Protein AF-A0A7V5CJL1-F1 (afdb_monomer)

Solvent-accessible surface area (backbone atoms only — not comparable to full-atom values): 8666 Å² total; per-residue (Å²): 108,71,68,59,54,53,49,55,54,56,58,47,44,54,52,42,55,29,39,40,51,15,46,55,51,16,52,54,48,35,73,66,44,38,60,62,51,49,38,51,44,69,54,78,56,87,73,72,98,66,88,58,80,59,88,71,48,74,33,57,53,39,42,51,52,27,53,51,40,23,50,52,43,30,65,55,36,78,78,67,69,70,91,67,88,70,82,74,53,74,68,54,49,51,52,51,47,51,49,39,52,50,41,53,52,34,51,47,54,68,39,44,54,67,74,58,47,52,56,51,42,78,74,33,76,74,50,48,57,38,62,79,38,39,70,54,53,71,45,43,64,59,53,48,52,52,54,56,54,56,65,74,74,112

Sequence (154 aa):
MAITVLYGFMMQREKIMAALLSCYMGMVIVSVWAEPIKQFFEGKKLIANTWIQSGASPATIKISLFLIIVGIVAAKADISVGRDSNLMAPFEILAYSFITGVLIAATVFKYLPDATQEQIISQTHLVHFLKDYYTLWLLSPIALILFITSRRRI

Radius of gyration: 19.09 Å; Cα contacts (8 Å, |Δi|>4): 101; chains: 1; bounding box: 46×32×57 Å

Structure (mmCIF, N/CA/C/O backbone):
data_AF-A0A7V5CJL1-F1
#
_entry.id   AF-A0A7V5CJL1-F1
#
loop_
_atom_site.group_PDB
_atom_site.id
_atom_site.type_symbol
_atom_site.label_atom_id
_atom_site.label_alt_id
_atom_site.label_comp_id
_atom_site.label_asym_id
_atom_site.label_entity_id
_atom_site.label_seq_id
_atom_site.pdbx_PDB_ins_code
_atom_site.Cartn_x
_atom_site.Cartn_y
_atom_site.Cartn_z
_atom_site.occupancy
_atom_site.B_iso_or_equiv
_atom_site.auth_seq_id
_atom_site.auth_comp_id
_atom_site.auth_asym_id
_atom_site.auth_atom_id
_atom_site.pdbx_PDB_model_num
ATOM 1 N N . MET A 1 1 ? 17.214 20.886 -22.554 1.00 55.78 1 MET A N 1
ATOM 2 C CA . MET A 1 1 ? 15.812 20.445 -22.365 1.00 55.78 1 MET A CA 1
ATOM 3 C C . MET A 1 1 ? 15.673 18.930 -22.225 1.00 55.78 1 MET A C 1
ATOM 5 O O . MET A 1 1 ? 15.154 18.510 -21.203 1.00 55.78 1 MET A O 1
ATOM 9 N N . ALA A 1 2 ? 16.176 18.101 -23.151 1.00 53.91 2 ALA A N 1
ATOM 10 C CA . ALA A 1 2 ? 16.067 16.634 -23.038 1.00 53.91 2 ALA A CA 1
ATOM 11 C C . ALA A 1 2 ? 16.696 16.050 -21.752 1.00 53.91 2 ALA A C 1
ATOM 13 O O . ALA A 1 2 ? 16.098 15.200 -21.104 1.00 53.91 2 ALA A O 1
ATOM 14 N N . ILE A 1 3 ? 17.853 16.571 -21.326 1.00 58.25 3 ILE A N 1
ATOM 15 C CA . ILE A 1 3 ? 18.543 16.130 -20.099 1.00 58.25 3 ILE A CA 1
ATOM 16 C C . ILE A 1 3 ? 17.710 16.443 -18.844 1.00 58.25 3 ILE A C 1
ATOM 18 O O . ILE A 1 3 ? 17.638 15.625 -17.937 1.00 58.25 3 ILE A O 1
ATOM 22 N N . THR A 1 4 ? 17.022 17.587 -18.808 1.00 58.22 4 THR A N 1
ATOM 23 C CA . THR A 1 4 ? 16.164 18.005 -17.686 1.00 58.22 4 THR A CA 1
ATOM 24 C C . THR A 1 4 ? 14.902 17.147 -17.582 1.00 58.22 4 THR A C 1
ATOM 26 O O . THR A 1 4 ? 14.492 16.785 -16.484 1.00 58.22 4 THR A O 1
ATOM 29 N N . VAL A 1 5 ? 14.314 16.776 -18.724 1.00 61.81 5 VAL A N 1
ATOM 30 C CA . VAL A 1 5 ? 13.153 15.874 -18.787 1.00 61.81 5 VAL A CA 1
ATOM 31 C C . VAL A 1 5 ? 13.544 14.468 -18.327 1.00 61.81 5 VAL A C 1
ATOM 33 O O . VAL A 1 5 ? 12.866 13.895 -17.479 1.00 61.81 5 VAL A O 1
ATOM 36 N N . LEU A 1 6 ? 14.677 13.943 -18.805 1.00 54.38 6 LEU A N 1
ATOM 37 C CA . LEU A 1 6 ? 15.208 12.647 -18.367 1.00 54.38 6 LEU A CA 1
ATOM 38 C C . LEU A 1 6 ? 15.530 12.636 -16.865 1.00 54.38 6 LEU A C 1
ATOM 40 O O . LEU A 1 6 ? 15.176 11.680 -16.179 1.00 54.38 6 LEU A O 1
ATOM 44 N N . TYR A 1 7 ? 16.114 13.714 -16.332 1.00 53.19 7 TYR A N 1
ATOM 45 C CA . TYR A 1 7 ? 16.356 13.862 -14.893 1.00 53.19 7 TYR A CA 1
ATOM 46 C C . TYR A 1 7 ? 15.059 13.897 -14.073 1.00 53.19 7 TYR A C 1
ATOM 48 O O . TYR A 1 7 ? 14.987 13.260 -13.024 1.00 53.19 7 TYR A O 1
ATOM 56 N N . GLY A 1 8 ? 14.018 14.585 -14.557 1.00 58.91 8 GLY A N 1
ATOM 57 C CA . GLY A 1 8 ? 12.700 14.597 -13.915 1.00 58.91 8 GLY A CA 1
ATOM 58 C C . GLY A 1 8 ? 12.061 13.207 -13.851 1.00 58.91 8 GLY A C 1
ATOM 59 O O . GLY A 1 8 ? 11.535 12.819 -12.809 1.00 58.91 8 GLY A O 1
ATOM 60 N N . PHE A 1 9 ? 12.177 12.420 -14.924 1.00 59.75 9 PHE A N 1
ATOM 61 C CA . PHE A 1 9 ? 11.700 11.034 -14.950 1.00 59.75 9 PHE A CA 1
ATOM 62 C C . PHE A 1 9 ? 12.526 10.100 -14.054 1.00 59.75 9 PHE A C 1
ATOM 64 O O . PHE A 1 9 ? 11.956 9.253 -13.365 1.00 59.75 9 PHE A O 1
ATOM 71 N N . MET A 1 10 ? 13.851 10.269 -13.995 1.00 56.78 10 MET A N 1
ATOM 72 C CA . MET A 1 10 ? 14.701 9.501 -13.075 1.00 56.78 10 MET A CA 1
ATOM 73 C C . MET A 1 10 ? 14.358 9.791 -11.608 1.00 56.78 10 MET A C 1
ATOM 75 O O . MET A 1 10 ? 14.229 8.854 -10.824 1.00 56.78 10 MET A O 1
ATOM 79 N N . MET A 1 11 ? 14.116 11.057 -11.253 1.00 60.97 11 MET A N 1
ATOM 80 C CA . MET A 1 11 ? 13.706 11.444 -9.898 1.00 60.97 11 MET A CA 1
ATOM 81 C C . MET A 1 11 ? 12.325 10.878 -9.522 1.00 60.97 11 MET A C 1
ATOM 83 O O . MET A 1 11 ? 12.067 10.571 -8.361 1.00 60.97 11 MET A O 1
ATOM 87 N N . GLN A 1 12 ? 11.423 10.699 -10.492 1.00 68.56 12 GLN A N 1
ATOM 88 C CA . GLN A 1 12 ? 10.115 10.082 -10.249 1.00 68.56 12 GLN A CA 1
ATOM 89 C C . GLN A 1 12 ? 10.214 8.583 -9.936 1.00 68.56 12 GLN A C 1
ATOM 91 O O . GLN A 1 12 ? 9.460 8.106 -9.090 1.00 68.56 12 GLN A O 1
ATOM 96 N N . ARG A 1 13 ? 11.154 7.839 -10.541 1.00 70.62 13 ARG A N 1
ATOM 97 C CA . ARG A 1 13 ? 11.348 6.398 -10.270 1.00 70.62 13 ARG A CA 1
ATOM 98 C C . ARG A 1 13 ? 11.580 6.123 -8.787 1.00 70.62 13 ARG A C 1
ATOM 100 O O . ARG A 1 13 ? 10.909 5.269 -8.209 1.00 70.62 13 ARG A O 1
ATOM 107 N N . GLU A 1 14 ? 12.545 6.819 -8.195 1.00 71.81 14 GLU A N 1
ATOM 108 C CA . GLU A 1 14 ? 12.939 6.617 -6.797 1.00 71.81 14 GLU A CA 1
ATOM 109 C C . GLU A 1 14 ? 11.755 6.890 -5.866 1.00 71.81 14 GLU A C 1
ATOM 111 O O . GLU A 1 14 ? 11.467 6.092 -4.976 1.00 71.81 14 GLU A O 1
ATOM 116 N N . LYS A 1 15 ? 10.978 7.935 -6.170 1.00 76.19 15 LYS A N 1
ATOM 117 C CA . LYS A 1 15 ? 9.758 8.304 -5.441 1.00 76.19 15 LYS A CA 1
ATOM 118 C C . LYS A 1 15 ? 8.659 7.253 -5.536 1.00 76.19 15 LYS A C 1
ATOM 120 O O . LYS A 1 15 ? 7.982 6.986 -4.547 1.00 76.19 15 LYS A O 1
ATOM 125 N N . ILE A 1 16 ? 8.479 6.635 -6.700 1.00 79.00 16 ILE A N 1
ATOM 126 C CA . ILE A 1 16 ? 7.459 5.596 -6.885 1.00 79.00 16 ILE A CA 1
ATOM 127 C C . ILE A 1 16 ? 7.847 4.320 -6.137 1.00 79.00 16 ILE A C 1
ATOM 129 O O . ILE A 1 16 ? 7.000 3.723 -5.475 1.00 79.00 16 ILE A O 1
ATOM 133 N N . MET A 1 17 ? 9.120 3.919 -6.200 1.00 78.56 17 MET A N 1
ATOM 134 C CA . MET A 1 17 ? 9.624 2.754 -5.464 1.00 78.56 17 MET A CA 1
ATOM 135 C C . MET A 1 17 ? 9.568 2.970 -3.954 1.00 78.56 17 MET A C 1
ATOM 137 O O . MET A 1 17 ? 9.138 2.084 -3.218 1.00 78.56 17 MET A O 1
ATOM 141 N N . ALA A 1 18 ? 9.933 4.169 -3.505 1.00 83.38 18 ALA A N 1
ATOM 142 C CA . ALA A 1 18 ? 9.745 4.612 -2.136 1.00 83.38 18 ALA A CA 1
ATOM 143 C C . ALA A 1 18 ? 8.277 4.499 -1.712 1.00 83.38 18 ALA A C 1
ATOM 145 O O . ALA A 1 18 ? 7.982 3.840 -0.724 1.00 83.38 18 ALA A O 1
ATOM 146 N N . ALA A 1 19 ? 7.346 5.075 -2.477 1.00 84.81 19 ALA A N 1
ATOM 147 C CA . ALA A 1 19 ? 5.918 5.022 -2.175 1.00 84.81 19 ALA A CA 1
ATOM 148 C C . ALA A 1 19 ? 5.377 3.583 -2.132 1.00 84.81 19 ALA A C 1
ATOM 150 O O . ALA A 1 19 ? 4.595 3.244 -1.243 1.00 84.81 19 ALA A O 1
ATOM 151 N N . LEU A 1 20 ? 5.825 2.721 -3.044 1.00 86.56 20 LEU A N 1
ATOM 152 C CA . LEU A 1 20 ? 5.466 1.307 -3.063 1.00 86.56 20 LEU A CA 1
ATOM 153 C C . LEU A 1 20 ? 5.942 0.592 -1.788 1.00 86.56 20 LEU A C 1
ATOM 155 O O . LEU A 1 20 ? 5.159 -0.092 -1.127 1.00 86.56 20 LEU A O 1
ATOM 159 N N . LEU A 1 21 ? 7.208 0.779 -1.411 1.00 87.25 21 LEU A N 1
ATOM 160 C CA . LEU A 1 21 ? 7.777 0.204 -0.191 1.00 87.25 21 LEU A CA 1
ATOM 161 C C . LEU A 1 21 ? 7.056 0.731 1.058 1.00 87.25 21 LEU A C 1
ATOM 163 O O . LEU A 1 21 ? 6.704 -0.047 1.945 1.00 87.25 21 LEU A O 1
ATOM 167 N N . SER A 1 22 ? 6.750 2.028 1.085 1.00 88.44 22 SER A N 1
ATOM 168 C CA . SER A 1 22 ? 5.951 2.670 2.129 1.00 88.44 22 SER A CA 1
ATOM 169 C C . SER A 1 22 ? 4.571 2.037 2.275 1.00 88.44 22 SER A C 1
ATOM 171 O O . SER A 1 22 ? 4.102 1.879 3.399 1.00 88.44 22 SER A O 1
ATOM 173 N N . CYS A 1 23 ? 3.927 1.624 1.178 1.00 90.50 23 CYS A N 1
ATOM 174 C CA . CYS A 1 23 ? 2.650 0.906 1.231 1.00 90.50 23 CYS A CA 1
ATOM 175 C C . CYS A 1 23 ? 2.792 -0.447 1.927 1.00 90.50 23 CYS A C 1
ATOM 177 O O . CYS A 1 23 ? 2.000 -0.760 2.815 1.00 90.50 23 CYS A O 1
ATOM 179 N N . TYR A 1 24 ? 3.816 -1.231 1.586 1.00 90.38 24 TYR A N 1
ATOM 180 C CA . TYR A 1 24 ? 4.072 -2.506 2.261 1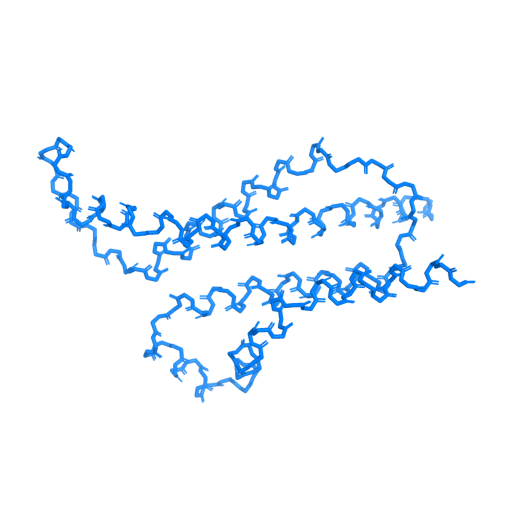.00 90.38 24 TYR A CA 1
ATOM 181 C C . TYR A 1 24 ? 4.391 -2.320 3.743 1.00 90.38 24 TYR A C 1
ATOM 183 O O . TYR A 1 24 ? 3.796 -2.992 4.587 1.00 90.38 24 TYR A O 1
ATOM 191 N N . MET A 1 25 ? 5.262 -1.367 4.075 1.00 90.00 25 MET A N 1
ATOM 192 C CA . MET A 1 25 ? 5.570 -1.032 5.466 1.00 90.00 25 MET A CA 1
ATOM 193 C C . MET A 1 25 ? 4.320 -0.574 6.222 1.00 90.00 25 MET A C 1
ATOM 195 O O . MET A 1 25 ? 4.071 -1.039 7.331 1.00 90.00 25 MET A O 1
ATOM 199 N N . GLY A 1 26 ? 3.499 0.281 5.608 1.00 91.69 26 GLY A N 1
ATOM 200 C CA . GLY A 1 26 ? 2.225 0.738 6.153 1.00 91.69 26 GLY A CA 1
ATOM 201 C C . GLY A 1 26 ? 1.271 -0.415 6.439 1.00 91.69 26 GLY A C 1
ATOM 202 O O . GLY A 1 26 ? 0.716 -0.481 7.533 1.00 91.69 26 GLY A O 1
ATOM 203 N N . MET A 1 27 ? 1.118 -1.359 5.507 1.00 93.06 27 MET A N 1
ATOM 204 C CA . MET A 1 27 ? 0.291 -2.555 5.710 1.00 93.06 27 MET A CA 1
ATOM 205 C C . MET A 1 27 ? 0.781 -3.394 6.897 1.00 93.06 27 MET A C 1
ATOM 207 O O . MET A 1 27 ? -0.019 -3.770 7.755 1.00 93.06 27 MET A O 1
ATOM 211 N N . VAL A 1 28 ? 2.091 -3.643 6.984 1.00 92.81 28 VAL A N 1
ATOM 212 C CA . VAL A 1 28 ? 2.688 -4.415 8.084 1.00 92.81 28 VAL A CA 1
ATOM 213 C C . VAL A 1 28 ? 2.492 -3.700 9.419 1.00 92.81 28 VAL A C 1
ATOM 215 O O . VAL A 1 28 ? 1.995 -4.300 10.370 1.00 92.81 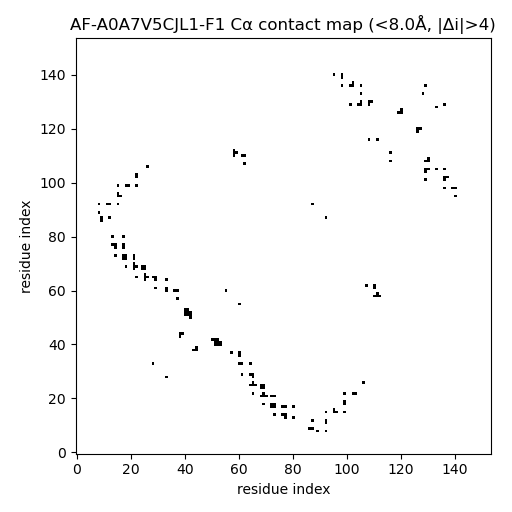28 VAL A O 1
ATOM 218 N N . ILE A 1 29 ? 2.810 -2.409 9.500 1.00 92.62 29 ILE A N 1
ATOM 219 C CA . ILE A 1 29 ? 2.687 -1.648 10.747 1.00 92.62 29 ILE A CA 1
ATOM 220 C C . ILE A 1 29 ? 1.223 -1.571 11.187 1.00 92.62 29 ILE A C 1
ATOM 222 O O . ILE A 1 29 ? 0.943 -1.808 12.358 1.00 92.62 29 ILE A O 1
ATOM 226 N N . VAL A 1 30 ? 0.275 -1.324 10.277 1.00 93.75 30 VAL A N 1
ATOM 227 C CA . VAL A 1 30 ? -1.161 -1.316 10.605 1.00 93.75 30 VAL A CA 1
ATOM 228 C C . VAL A 1 30 ? -1.612 -2.673 11.142 1.00 93.75 30 VAL A C 1
ATOM 230 O O . VAL A 1 30 ? -2.365 -2.710 12.112 1.00 93.75 30 VAL A O 1
ATOM 233 N N . SER A 1 31 ? -1.126 -3.783 10.578 1.00 91.62 31 SER A N 1
ATOM 234 C CA . SER A 1 31 ? -1.489 -5.126 11.053 1.00 91.62 31 SER A CA 1
ATOM 235 C C . SER A 1 31 ? -1.071 -5.395 12.505 1.00 91.62 31 SER A C 1
ATOM 237 O O . SER A 1 31 ? -1.766 -6.119 13.213 1.00 91.62 31 SER A O 1
ATOM 239 N N . VAL A 1 32 ? 0.017 -4.767 12.965 1.00 92.31 32 VAL A N 1
ATOM 240 C CA . VAL A 1 32 ? 0.559 -4.940 14.321 1.00 92.31 32 VAL A CA 1
ATOM 241 C C . VAL A 1 32 ? 0.027 -3.878 15.288 1.00 92.31 32 VAL A C 1
ATOM 243 O O . VAL A 1 32 ? -0.301 -4.183 16.432 1.00 92.31 32 VAL A O 1
ATOM 246 N N . TRP A 1 33 ? -0.077 -2.625 14.843 1.00 90.88 33 TRP A N 1
ATOM 247 C CA . TRP A 1 33 ? -0.336 -1.470 15.708 1.00 90.88 33 TRP A CA 1
ATOM 248 C C . TRP A 1 33 ? -1.793 -1.016 15.753 1.00 90.88 33 TRP A C 1
ATOM 250 O O . TRP A 1 33 ? -2.164 -0.320 16.699 1.00 90.88 33 TRP A O 1
ATOM 260 N N . ALA A 1 34 ? -2.642 -1.410 14.798 1.00 86.88 34 ALA A N 1
ATOM 261 C CA . ALA A 1 34 ? -4.034 -0.956 14.786 1.00 86.88 34 ALA A CA 1
ATOM 262 C C . ALA A 1 34 ? -4.803 -1.372 16.047 1.00 86.88 34 ALA A C 1
ATOM 264 O O . ALA A 1 34 ? -5.562 -0.571 16.584 1.00 86.88 34 ALA A O 1
ATOM 265 N N . GLU A 1 35 ? -4.596 -2.598 16.535 1.00 85.75 35 GLU A N 1
ATOM 266 C CA . GLU A 1 35 ? -5.300 -3.110 17.714 1.00 85.75 35 GLU A CA 1
ATOM 267 C C . GLU A 1 35 ? -4.815 -2.452 19.024 1.00 85.75 35 GLU A C 1
ATOM 269 O O . GLU A 1 35 ? -5.659 -1.938 19.759 1.00 85.75 35 GLU A O 1
ATOM 274 N N . PRO A 1 36 ? -3.499 -2.332 19.307 1.00 85.88 36 PRO A N 1
ATOM 275 C CA . PRO A 1 36 ? -3.014 -1.541 20.440 1.00 85.88 36 PRO A CA 1
ATOM 276 C C . PRO A 1 36 ? -3.505 -0.088 20.441 1.00 85.88 36 PRO A C 1
ATOM 278 O O . PRO A 1 36 ? -3.895 0.429 21.489 1.00 85.88 36 PRO A O 1
ATOM 281 N N . ILE A 1 37 ? -3.512 0.569 19.276 1.00 85.38 37 ILE A N 1
ATOM 282 C CA . ILE A 1 37 ? -3.980 1.955 19.140 1.00 85.38 37 ILE A CA 1
ATOM 283 C C . ILE A 1 37 ? -5.483 2.032 19.409 1.00 85.38 37 ILE A C 1
ATOM 285 O O . ILE A 1 37 ? -5.931 2.883 20.172 1.00 85.38 37 ILE A O 1
ATOM 289 N N . LYS A 1 38 ? -6.269 1.112 18.849 1.00 82.06 38 LYS A N 1
ATOM 290 C CA . LYS A 1 38 ? -7.704 1.019 19.128 1.00 82.06 38 LYS A CA 1
ATOM 291 C C . LYS A 1 38 ? -7.972 0.837 20.624 1.00 82.06 38 LYS A C 1
ATOM 293 O O . LYS A 1 38 ? -8.779 1.567 21.182 1.00 82.06 38 LYS A O 1
ATOM 298 N N . GLN A 1 39 ? -7.262 -0.067 21.297 1.00 78.94 39 GLN A N 1
ATOM 299 C CA . GLN A 1 39 ? -7.414 -0.297 22.740 1.00 78.94 39 GLN A CA 1
ATOM 300 C C . GLN A 1 39 ? -7.029 0.921 23.594 1.00 78.94 39 GLN A C 1
ATOM 302 O O . GLN A 1 39 ? -7.602 1.115 24.668 1.00 78.94 39 GLN A O 1
ATOM 307 N N . PHE A 1 40 ? -6.084 1.740 23.121 1.00 78.12 40 PHE A N 1
ATOM 308 C CA . PHE A 1 40 ? -5.736 3.022 23.732 1.00 78.12 40 PHE A CA 1
ATOM 309 C C . PHE A 1 40 ? -6.893 4.029 23.625 1.00 78.12 40 PHE A C 1
ATOM 311 O O . PHE A 1 40 ? -7.283 4.608 24.635 1.00 78.12 40 PHE A O 1
ATOM 318 N N . PHE A 1 41 ? -7.501 4.175 22.442 1.00 73.69 41 PHE A N 1
ATOM 319 C CA . PHE A 1 41 ? -8.665 5.053 22.238 1.00 73.69 41 PHE A CA 1
ATOM 320 C C . PHE A 1 41 ? -9.957 4.528 22.885 1.00 73.69 41 PHE A C 1
ATOM 322 O O . PHE A 1 41 ? -10.809 5.317 23.268 1.00 73.69 41 PHE A O 1
ATOM 329 N N . GLU A 1 42 ? -10.103 3.214 23.057 1.00 70.69 42 GLU A N 1
ATOM 330 C CA . GLU A 1 42 ? -11.225 2.603 23.788 1.00 70.69 42 GLU A CA 1
ATOM 331 C C . GLU A 1 42 ? -11.061 2.673 25.320 1.00 70.69 42 GLU A C 1
ATOM 333 O O . GLU A 1 42 ? -11.929 2.199 26.052 1.00 70.69 42 GLU A O 1
ATOM 338 N N . GLY A 1 43 ? -9.955 3.228 25.831 1.00 58.47 43 GLY A N 1
ATOM 339 C CA . GLY A 1 43 ? -9.734 3.409 27.270 1.00 58.47 43 GLY A CA 1
ATOM 340 C C . GLY A 1 43 ? -9.497 2.114 28.059 1.00 58.47 43 GLY A C 1
ATOM 341 O O . GLY A 1 43 ? -9.531 2.134 29.288 1.00 58.47 43 GLY A O 1
ATOM 342 N N . LYS A 1 44 ? -9.221 0.981 27.393 1.00 55.06 44 LYS A N 1
ATOM 343 C CA . LYS A 1 44 ? -8.940 -0.312 28.057 1.00 55.06 44 LYS A CA 1
ATOM 344 C C . LYS A 1 44 ? -7.571 -0.357 28.748 1.00 55.06 44 LYS A C 1
ATOM 346 O O . LYS A 1 44 ? -7.327 -1.251 29.555 1.00 55.06 44 LYS A O 1
ATOM 351 N N . LYS A 1 45 ? -6.687 0.610 28.477 1.00 50.12 45 LYS A N 1
ATOM 352 C CA . LYS A 1 45 ? -5.471 0.867 29.262 1.00 50.12 45 LYS A CA 1
ATOM 353 C C . LYS A 1 45 ? -5.597 2.214 29.969 1.00 50.12 45 LYS A C 1
ATOM 355 O O . LYS A 1 45 ? -5.482 3.260 29.341 1.00 50.12 45 LYS A O 1
ATOM 360 N N . LEU A 1 46 ? -5.815 2.164 31.283 1.00 49.66 46 LEU A N 1
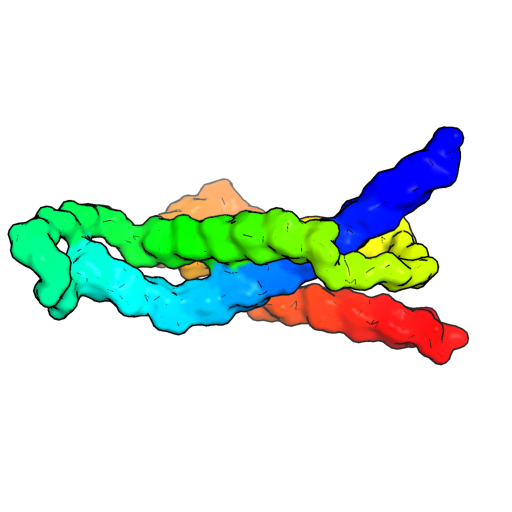ATOM 361 C CA . LEU A 1 46 ? -5.768 3.309 32.193 1.00 49.66 46 LEU A CA 1
ATOM 362 C C . LEU A 1 46 ? -4.362 3.927 32.180 1.00 49.66 46 LEU A C 1
ATOM 364 O O . LEU A 1 46 ? -3.488 3.513 32.937 1.00 49.66 46 LEU A O 1
ATOM 368 N N . ILE A 1 47 ? -4.136 4.925 31.332 1.00 49.31 47 ILE A N 1
ATOM 369 C CA . ILE A 1 47 ? -3.019 5.855 31.490 1.00 49.31 47 ILE A CA 1
ATOM 370 C C . ILE A 1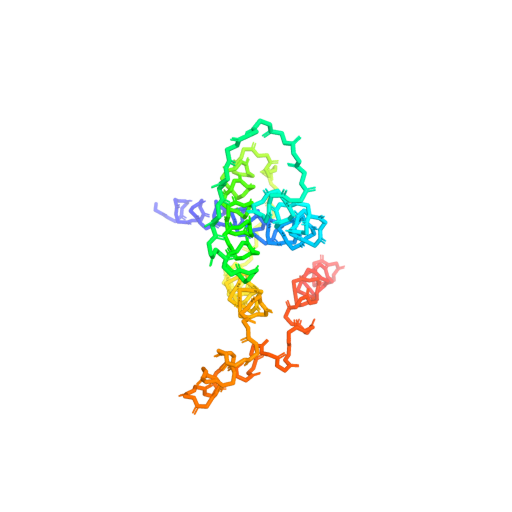 47 ? -3.646 7.241 31.584 1.00 49.31 47 ILE A C 1
ATOM 372 O O . ILE A 1 47 ? -4.071 7.809 30.586 1.00 49.31 47 ILE A O 1
ATOM 376 N N . ALA A 1 48 ? -3.739 7.728 32.824 1.00 47.69 48 ALA A N 1
ATOM 377 C CA . ALA A 1 48 ? -4.252 9.039 33.214 1.00 47.69 48 ALA A CA 1
ATOM 378 C C . ALA A 1 48 ? -5.733 9.295 32.881 1.00 47.69 48 ALA A C 1
ATOM 380 O O . ALA A 1 48 ? -6.019 9.959 31.897 1.00 47.69 48 ALA A O 1
ATOM 381 N N . ASN A 1 49 ? -6.637 8.780 33.734 1.00 44.03 49 ASN A N 1
ATOM 382 C CA . ASN A 1 49 ? -7.957 9.300 34.176 1.00 44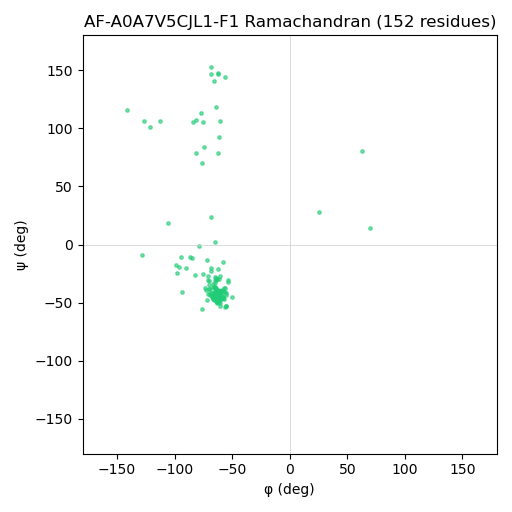.03 49 ASN A CA 1
ATOM 383 C C . ASN A 1 49 ? -8.764 10.275 33.275 1.00 44.03 49 ASN A C 1
ATOM 385 O O . ASN A 1 49 ? -9.543 11.084 33.773 1.00 44.03 49 ASN A O 1
ATOM 389 N N . THR A 1 50 ? -8.598 10.216 31.959 1.00 45.44 50 THR A N 1
ATOM 390 C CA . THR A 1 50 ? -9.212 11.119 30.991 1.00 45.44 50 THR A CA 1
ATOM 391 C C . THR A 1 50 ? -9.910 10.235 29.980 1.00 45.44 50 THR A C 1
ATOM 393 O O . THR A 1 50 ? -9.286 9.515 29.202 1.00 45.44 50 THR A O 1
ATOM 396 N N . TRP A 1 51 ? -11.232 10.219 30.071 1.00 41.84 51 TRP A N 1
ATOM 397 C CA . TRP A 1 51 ? -12.107 9.377 29.275 1.00 41.84 51 TRP A CA 1
ATOM 398 C C . TRP A 1 51 ? -12.175 9.947 27.854 1.00 41.84 51 TRP A C 1
ATOM 400 O O . TRP A 1 51 ? -13.048 10.746 27.525 1.00 41.84 51 TRP A O 1
ATOM 410 N N . ILE A 1 52 ? -11.205 9.604 27.007 1.00 48.81 52 ILE A N 1
ATOM 411 C CA . ILE A 1 52 ? -11.248 9.958 25.585 1.00 48.81 52 ILE A CA 1
ATOM 412 C C . ILE A 1 52 ? -12.148 8.927 24.907 1.00 48.81 52 ILE A C 1
ATOM 414 O O . ILE A 1 52 ? -11.681 7.970 24.303 1.00 48.81 52 ILE A O 1
ATOM 418 N N . GLN A 1 53 ? -13.461 9.099 25.044 1.00 47.41 53 GLN A N 1
ATOM 419 C CA . GLN A 1 53 ? -14.462 8.285 24.360 1.00 47.41 53 GLN A CA 1
ATOM 420 C C . GLN A 1 53 ? -14.545 8.744 22.895 1.00 47.41 53 GLN A C 1
ATOM 422 O O . GLN A 1 53 ? -15.482 9.414 22.467 1.00 47.41 53 GLN A O 1
ATOM 427 N N . SER A 1 54 ? -13.495 8.464 22.122 1.00 51.59 54 SER A N 1
ATOM 428 C CA . SER A 1 54 ? -13.496 8.748 20.691 1.00 51.59 54 SER A CA 1
ATOM 429 C C . SER A 1 54 ? -14.328 7.678 19.990 1.00 51.59 54 SER A C 1
ATOM 431 O O . SER A 1 54 ? -13.930 6.519 19.938 1.00 51.59 54 SER A O 1
ATOM 433 N N . GLY A 1 55 ? -15.469 8.056 19.410 1.00 55.25 55 GLY A N 1
ATOM 434 C CA . GLY A 1 55 ? -16.269 7.194 18.528 1.00 55.25 55 GLY A CA 1
ATOM 435 C C . GLY A 1 55 ? -15.591 6.876 17.185 1.00 55.25 55 GLY A C 1
ATOM 436 O O . GLY A 1 55 ? -16.275 6.619 16.196 1.00 55.25 55 GLY A O 1
ATOM 437 N N . ALA A 1 56 ? -14.258 6.953 17.110 1.00 61.25 56 ALA A N 1
ATOM 438 C CA . ALA A 1 56 ? -13.502 6.668 15.904 1.00 61.25 56 ALA A CA 1
ATOM 439 C C . ALA A 1 56 ? -13.683 5.197 15.520 1.00 61.25 56 ALA A C 1
ATOM 441 O O . ALA A 1 56 ? -13.316 4.286 16.264 1.00 61.25 56 ALA A O 1
ATOM 442 N N . SER A 1 57 ? -14.245 4.962 14.333 1.00 78.69 57 SER A N 1
ATOM 443 C CA . SER A 1 57 ? -14.443 3.602 13.849 1.00 78.69 57 SER A CA 1
ATOM 444 C C . SER A 1 57 ? -13.087 2.885 13.688 1.00 78.69 57 SER A C 1
ATOM 446 O O . SER A 1 57 ? -12.099 3.515 13.286 1.00 78.69 57 SER A O 1
ATOM 448 N N . PRO A 1 58 ? -13.011 1.561 13.922 1.00 83.38 58 PRO A N 1
ATOM 449 C CA . PRO A 1 58 ? -11.791 0.787 13.678 1.00 83.38 58 PRO A CA 1
ATOM 450 C C . PRO A 1 58 ? -11.239 0.951 12.253 1.00 83.38 58 PRO A C 1
ATOM 452 O O . PRO A 1 58 ? -10.027 0.899 12.047 1.00 83.38 58 PRO A O 1
ATOM 455 N N . ALA A 1 59 ? -12.121 1.188 11.276 1.00 85.56 59 ALA A N 1
ATOM 456 C CA . ALA A 1 59 ? -11.758 1.495 9.897 1.00 85.56 59 ALA A CA 1
ATOM 457 C C . ALA A 1 59 ? -10.999 2.827 9.791 1.00 85.56 59 ALA A C 1
ATOM 459 O O . ALA A 1 59 ? -9.916 2.882 9.209 1.00 85.56 59 ALA A O 1
ATOM 460 N N . THR A 1 60 ? -11.517 3.886 10.417 1.00 86.56 60 THR A N 1
ATOM 461 C CA . THR A 1 60 ? -10.893 5.217 10.432 1.00 86.56 60 THR A CA 1
ATOM 462 C C . THR A 1 60 ? -9.497 5.177 11.050 1.00 86.56 60 THR A C 1
ATOM 464 O O . THR A 1 60 ? -8.584 5.805 10.514 1.00 86.56 60 THR A O 1
ATOM 467 N N . ILE A 1 61 ? -9.304 4.400 12.123 1.00 88.50 61 ILE A N 1
ATOM 468 C CA . ILE A 1 61 ? -7.990 4.222 12.763 1.00 88.50 61 ILE A CA 1
ATOM 469 C C . ILE A 1 61 ? -7.016 3.549 11.792 1.00 88.50 61 ILE A C 1
ATOM 471 O O . ILE A 1 61 ? -5.924 4.067 11.568 1.00 88.50 61 ILE A O 1
ATOM 475 N N . LYS A 1 62 ? -7.414 2.430 11.172 1.00 90.88 62 LYS A N 1
ATOM 476 C CA . LYS A 1 62 ? -6.566 1.691 10.221 1.00 90.88 62 LYS A CA 1
ATOM 477 C C . LYS A 1 62 ? -6.186 2.534 9.004 1.00 90.88 62 LYS A C 1
ATOM 479 O O . LYS A 1 62 ? -5.016 2.558 8.634 1.00 90.88 62 LYS A O 1
ATOM 484 N N . ILE A 1 63 ? -7.148 3.243 8.413 1.00 91.88 63 ILE A N 1
ATOM 485 C CA . ILE A 1 63 ? -6.927 4.095 7.234 1.00 91.88 63 ILE A CA 1
ATOM 486 C C . ILE A 1 63 ? -6.020 5.276 7.586 1.00 91.88 63 ILE A C 1
ATOM 488 O O . ILE A 1 63 ? -5.041 5.520 6.884 1.00 91.88 63 ILE A O 1
ATOM 492 N N . SER A 1 64 ? -6.297 5.976 8.688 1.00 90.94 64 SER A N 1
ATOM 493 C CA . SER A 1 64 ? -5.480 7.117 9.120 1.00 90.94 64 SER A CA 1
ATOM 494 C C . SER A 1 64 ? -4.050 6.689 9.422 1.00 90.94 64 SER A C 1
ATOM 496 O O . SER A 1 64 ? -3.104 7.292 8.922 1.00 90.94 64 SER A O 1
ATOM 498 N N . LEU A 1 65 ? -3.886 5.603 10.182 1.00 92.94 65 LEU A N 1
ATOM 499 C CA . LEU A 1 65 ? -2.577 5.051 10.513 1.00 92.94 65 LEU A CA 1
ATOM 500 C C . LEU A 1 65 ? -1.808 4.660 9.246 1.00 92.94 65 LEU A C 1
ATOM 502 O O . LEU A 1 65 ? -0.647 5.035 9.097 1.00 92.94 65 LEU A O 1
ATOM 506 N N . PHE A 1 66 ? -2.468 3.969 8.313 1.00 94.19 66 PHE A N 1
ATOM 507 C CA . PHE A 1 66 ? -1.885 3.597 7.028 1.00 94.19 66 PHE A CA 1
ATOM 508 C C . PHE A 1 66 ? -1.378 4.816 6.254 1.00 94.19 66 PHE A C 1
ATOM 510 O O . PHE A 1 66 ? -0.205 4.858 5.890 1.00 94.19 66 PHE A O 1
ATOM 517 N N . LEU A 1 67 ? -2.230 5.823 6.042 1.00 92.44 67 LEU A N 1
ATOM 518 C CA . LEU A 1 67 ? -1.877 7.016 5.270 1.00 92.44 67 LEU A CA 1
ATOM 519 C C . LEU A 1 67 ? -0.762 7.831 5.936 1.00 92.44 67 LEU A C 1
ATOM 521 O O . LEU A 1 67 ? 0.129 8.315 5.239 1.00 92.44 67 LEU A O 1
ATOM 525 N N . ILE A 1 68 ? -0.765 7.935 7.269 1.00 92.75 68 ILE A N 1
ATOM 526 C CA . ILE A 1 68 ? 0.299 8.605 8.030 1.00 92.75 68 ILE A CA 1
ATOM 527 C C . ILE A 1 68 ? 1.636 7.897 7.812 1.00 92.75 68 ILE A C 1
ATOM 529 O O . ILE A 1 68 ? 2.629 8.545 7.489 1.00 92.75 68 ILE A O 1
ATOM 533 N N . ILE A 1 69 ? 1.675 6.571 7.950 1.00 92.12 69 ILE A N 1
ATOM 534 C CA . ILE A 1 69 ? 2.912 5.804 7.772 1.00 92.12 69 ILE A CA 1
ATOM 535 C C . ILE A 1 69 ? 3.392 5.897 6.329 1.00 92.12 69 ILE A C 1
ATOM 537 O O . ILE A 1 69 ? 4.570 6.163 6.102 1.00 92.12 69 ILE A O 1
ATOM 541 N N . VAL A 1 70 ? 2.492 5.724 5.360 1.00 89.94 70 VAL A N 1
ATOM 542 C CA . VAL A 1 70 ? 2.838 5.836 3.941 1.00 89.94 70 VAL A CA 1
ATOM 543 C C . VAL A 1 70 ? 3.423 7.214 3.646 1.00 89.94 70 VAL A C 1
ATOM 545 O O . VAL A 1 70 ? 4.480 7.296 3.027 1.00 89.94 70 VAL A O 1
ATOM 548 N N . GLY A 1 71 ? 2.791 8.281 4.140 1.00 86.56 71 GLY A N 1
ATOM 549 C CA . GLY A 1 71 ? 3.265 9.653 3.976 1.00 86.56 71 GLY A CA 1
ATOM 550 C C . GLY A 1 71 ? 4.630 9.895 4.620 1.00 86.56 71 GLY A C 1
ATOM 551 O O . GLY A 1 71 ? 5.524 10.427 3.965 1.00 86.56 71 GLY A O 1
ATOM 552 N N . ILE A 1 72 ? 4.830 9.459 5.868 1.00 89.00 72 ILE A N 1
ATOM 553 C CA . ILE A 1 72 ? 6.105 9.617 6.587 1.00 89.00 72 ILE A CA 1
ATOM 554 C C . ILE A 1 72 ? 7.225 8.850 5.881 1.00 89.00 72 ILE A C 1
ATOM 556 O O . ILE A 1 72 ? 8.296 9.406 5.639 1.00 89.00 72 ILE A O 1
ATOM 560 N N . VAL A 1 73 ? 6.999 7.577 5.554 1.00 85.94 73 VAL A N 1
ATOM 561 C CA . VAL A 1 73 ? 8.028 6.737 4.933 1.00 85.94 73 VAL A CA 1
ATOM 562 C C . VAL A 1 73 ? 8.328 7.236 3.522 1.00 85.94 73 VAL A C 1
ATOM 564 O O . VAL A 1 73 ? 9.499 7.370 3.180 1.00 85.94 73 VAL A O 1
ATOM 567 N N . ALA A 1 74 ? 7.316 7.616 2.734 1.00 83.06 74 ALA A N 1
ATOM 568 C CA . ALA A 1 74 ? 7.526 8.153 1.390 1.00 83.06 74 ALA A CA 1
ATOM 569 C C . ALA A 1 74 ? 8.290 9.487 1.416 1.00 83.06 74 ALA A C 1
ATOM 571 O O . ALA A 1 74 ? 9.203 9.673 0.617 1.00 83.06 74 ALA A O 1
ATOM 572 N N . ALA A 1 75 ? 7.979 10.379 2.363 1.00 81.06 75 ALA A N 1
ATOM 573 C CA . ALA A 1 75 ? 8.684 11.650 2.517 1.00 81.06 75 ALA A CA 1
ATOM 574 C C . ALA A 1 75 ? 10.152 11.467 2.938 1.00 81.06 75 ALA A C 1
ATOM 576 O O . ALA A 1 75 ? 11.019 12.212 2.488 1.00 81.06 75 ALA A O 1
ATOM 577 N N . LYS A 1 76 ? 10.455 10.479 3.792 1.00 77.81 76 LYS A N 1
ATOM 578 C CA . LYS A 1 76 ? 11.837 10.208 4.235 1.00 77.81 76 LYS A CA 1
ATOM 579 C C . LYS A 1 76 ? 12.641 9.375 3.240 1.00 77.81 76 LYS A C 1
ATOM 581 O O . LYS A 1 76 ? 13.863 9.486 3.218 1.00 77.81 76 LYS A O 1
ATOM 586 N N . ALA A 1 77 ? 11.988 8.554 2.427 1.00 65.88 77 ALA A N 1
ATOM 587 C CA . ALA A 1 77 ? 12.650 7.717 1.434 1.00 65.88 77 ALA A CA 1
ATOM 588 C C . ALA A 1 77 ? 13.275 8.527 0.281 1.00 65.88 77 ALA A C 1
ATOM 590 O O . ALA A 1 77 ? 14.237 8.054 -0.321 1.00 65.88 77 ALA A O 1
ATOM 591 N N . ASP A 1 78 ? 12.836 9.774 0.060 1.00 59.84 78 ASP A N 1
ATOM 592 C CA . ASP A 1 78 ? 13.490 10.745 -0.844 1.00 59.84 78 ASP A CA 1
ATOM 593 C C . ASP A 1 78 ? 14.963 11.026 -0.442 1.00 59.84 78 ASP A C 1
ATOM 595 O O . ASP A 1 78 ? 15.739 11.570 -1.220 1.00 59.84 78 ASP A O 1
ATOM 599 N N . ILE A 1 79 ? 15.376 10.642 0.776 1.00 54.19 79 ILE A N 1
ATOM 600 C CA . ILE A 1 79 ? 16.717 10.896 1.327 1.00 54.19 79 ILE A CA 1
ATOM 601 C C . ILE A 1 79 ? 17.669 9.696 1.133 1.00 54.19 79 ILE A C 1
ATOM 603 O O . ILE A 1 79 ? 18.884 9.872 1.206 1.00 54.19 79 ILE A O 1
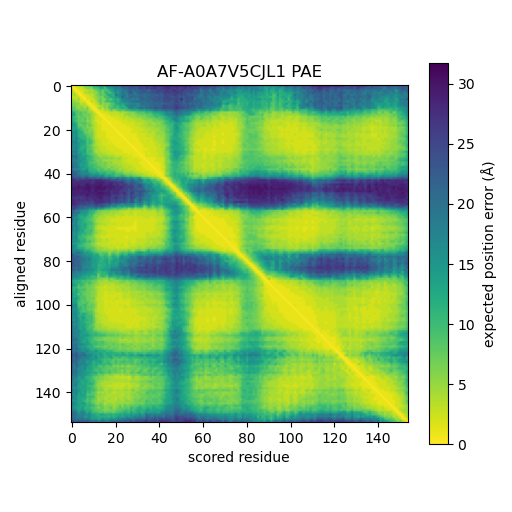ATOM 607 N N . SER A 1 80 ? 17.167 8.474 0.894 1.00 50.59 80 SER A N 1
ATOM 608 C CA . SER A 1 80 ? 17.985 7.249 1.018 1.00 50.59 80 SER A CA 1
ATOM 609 C C . SER A 1 80 ? 17.976 6.289 -0.170 1.00 50.59 80 SER A C 1
ATOM 611 O O . SER A 1 80 ? 18.733 5.317 -0.147 1.00 50.59 80 SER A O 1
ATOM 613 N N . VAL A 1 81 ? 17.124 6.481 -1.181 1.00 55.84 81 VAL A N 1
ATOM 614 C CA . VAL A 1 81 ? 17.139 5.600 -2.358 1.00 55.84 81 VAL A CA 1
ATOM 615 C C . VAL A 1 81 ? 18.360 5.977 -3.199 1.00 55.84 81 VAL A C 1
ATOM 617 O O . VAL A 1 81 ? 18.420 7.046 -3.790 1.00 55.84 81 VAL A O 1
ATOM 620 N N . GLY A 1 82 ? 19.395 5.134 -3.152 1.00 50.53 82 GLY A N 1
ATOM 621 C CA . GLY A 1 82 ? 20.662 5.379 -3.836 1.00 50.53 82 GLY A CA 1
ATOM 622 C C . GLY A 1 82 ? 20.470 5.601 -5.336 1.00 50.53 82 GLY A C 1
ATOM 623 O O . GLY A 1 82 ? 19.628 4.950 -5.952 1.00 50.53 82 GLY A O 1
ATOM 624 N N . ARG A 1 83 ? 21.287 6.506 -5.901 1.00 52.09 83 ARG A N 1
ATOM 625 C CA . ARG A 1 83 ? 21.345 6.866 -7.330 1.00 52.09 83 ARG A CA 1
ATOM 626 C C . ARG A 1 83 ? 21.739 5.654 -8.165 1.00 52.09 83 ARG A C 1
ATOM 628 O O . ARG A 1 83 ? 22.892 5.488 -8.556 1.00 52.09 83 ARG A O 1
ATOM 635 N N . ASP A 1 84 ? 20.778 4.789 -8.408 1.00 54.66 84 ASP A N 1
ATOM 636 C CA . ASP A 1 84 ? 20.967 3.582 -9.180 1.00 54.66 84 ASP A CA 1
ATOM 637 C C . ASP A 1 84 ? 20.883 3.975 -10.661 1.00 54.66 84 ASP A C 1
ATOM 639 O O . ASP A 1 84 ? 19.813 4.326 -11.165 1.00 54.66 84 ASP A O 1
ATOM 643 N N . SER A 1 85 ? 22.030 3.978 -11.347 1.00 52.34 85 SER A N 1
ATOM 644 C CA . SER A 1 85 ? 22.251 4.538 -12.697 1.00 52.34 85 SER A CA 1
ATOM 645 C C . SER A 1 85 ? 21.486 3.835 -13.826 1.00 52.34 85 SER A C 1
ATOM 647 O O . SER A 1 85 ? 21.623 4.192 -14.997 1.00 52.34 85 SER A O 1
ATOM 649 N N . ASN A 1 86 ? 20.670 2.839 -13.492 1.00 58.91 86 ASN A N 1
ATOM 650 C CA . ASN A 1 86 ? 19.927 2.047 -14.451 1.00 58.91 86 ASN A CA 1
ATOM 651 C C . ASN A 1 86 ? 18.620 2.762 -14.838 1.00 58.91 86 ASN A C 1
ATOM 653 O O . ASN A 1 86 ? 17.661 2.809 -14.062 1.00 58.91 86 ASN A O 1
ATOM 657 N N . LEU A 1 87 ? 18.588 3.329 -16.046 1.00 61.06 87 LEU A N 1
ATOM 658 C CA . LEU A 1 87 ? 17.423 3.999 -16.626 1.00 61.06 87 LEU A CA 1
ATOM 659 C C . LEU A 1 87 ? 16.259 3.000 -16.752 1.00 61.06 87 LEU A C 1
ATOM 661 O O . LEU A 1 87 ? 16.273 2.118 -17.607 1.00 61.06 87 LEU A O 1
ATOM 665 N N . MET A 1 88 ? 15.242 3.119 -15.892 1.00 66.00 88 MET A N 1
ATOM 666 C CA . MET A 1 88 ? 13.955 2.462 -16.139 1.00 66.00 88 MET A CA 1
ATOM 667 C C . MET A 1 88 ? 13.297 3.084 -17.366 1.00 66.00 88 MET A C 1
ATOM 669 O O . MET A 1 88 ? 13.345 4.302 -17.558 1.00 66.00 88 MET A O 1
ATOM 673 N N . ALA A 1 89 ? 12.670 2.252 -18.191 1.00 73.56 89 ALA A N 1
ATOM 674 C CA . ALA A 1 89 ? 11.949 2.753 -19.350 1.00 73.56 89 ALA A CA 1
ATOM 675 C C . ALA A 1 89 ? 10.701 3.542 -18.893 1.00 73.56 89 ALA A C 1
ATOM 677 O O . ALA A 1 89 ? 10.076 3.165 -17.900 1.00 73.56 89 ALA A O 1
ATOM 678 N N . PRO A 1 90 ? 10.275 4.601 -19.609 1.00 74.25 90 PRO A N 1
ATOM 679 C CA . PRO A 1 90 ? 9.124 5.424 -19.214 1.00 74.25 90 PRO A CA 1
ATOM 680 C C . PRO A 1 90 ? 7.832 4.630 -18.964 1.00 74.25 90 PRO A C 1
ATOM 682 O O . PRO A 1 90 ? 7.047 4.976 -18.083 1.00 74.25 90 PRO A O 1
ATOM 685 N N . PHE A 1 91 ? 7.628 3.528 -19.694 1.00 79.31 91 PHE A N 1
ATOM 686 C CA . PHE A 1 91 ? 6.480 2.646 -19.482 1.00 79.31 91 PHE A CA 1
ATOM 687 C C . PHE A 1 91 ? 6.530 1.926 -18.120 1.00 79.31 91 PHE A C 1
ATOM 689 O O . PHE A 1 91 ? 5.486 1.703 -17.513 1.00 79.31 91 PHE A O 1
ATOM 696 N N . GLU A 1 92 ? 7.724 1.585 -17.619 1.00 78.00 92 GLU A N 1
ATOM 697 C CA . GLU A 1 92 ? 7.911 0.919 -16.322 1.00 78.00 92 GLU A CA 1
ATOM 698 C C . GLU A 1 92 ? 7.510 1.871 -15.192 1.00 78.00 92 GLU A C 1
ATOM 700 O O . GLU A 1 92 ? 6.769 1.488 -14.292 1.00 78.00 92 GLU A O 1
ATOM 705 N N . ILE A 1 93 ? 7.929 3.137 -15.284 1.00 78.88 93 ILE A N 1
ATOM 706 C CA . ILE A 1 93 ? 7.586 4.203 -14.329 1.00 78.88 93 ILE A CA 1
ATOM 707 C C . ILE A 1 93 ? 6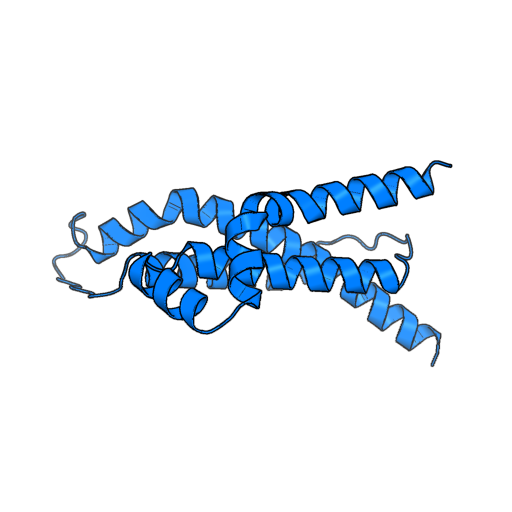.063 4.371 -14.233 1.00 78.88 93 ILE A C 1
ATOM 709 O O . ILE A 1 93 ? 5.509 4.446 -13.132 1.00 78.88 93 ILE A O 1
ATOM 713 N N . LEU A 1 94 ? 5.374 4.384 -15.377 1.00 82.69 94 LEU A N 1
ATOM 714 C CA . LEU A 1 94 ? 3.916 4.491 -15.429 1.00 82.69 94 LEU A CA 1
ATOM 715 C C . LEU A 1 94 ? 3.243 3.265 -14.799 1.00 82.69 94 LEU A C 1
ATOM 717 O O . LEU A 1 94 ? 2.342 3.421 -13.975 1.00 82.69 94 LEU A O 1
ATOM 721 N N . ALA A 1 95 ? 3.715 2.059 -15.120 1.00 84.81 95 ALA A N 1
ATOM 722 C CA . ALA A 1 95 ? 3.173 0.822 -14.568 1.00 84.81 95 ALA A CA 1
ATOM 723 C C . ALA A 1 95 ? 3.345 0.740 -13.040 1.00 84.81 95 ALA A C 1
ATOM 725 O O . ALA A 1 95 ? 2.390 0.419 -12.333 1.00 84.81 95 ALA A O 1
ATOM 726 N N . TYR A 1 96 ? 4.522 1.097 -12.512 1.00 83.50 96 TYR A N 1
ATOM 727 C CA . TYR A 1 96 ? 4.747 1.152 -11.066 1.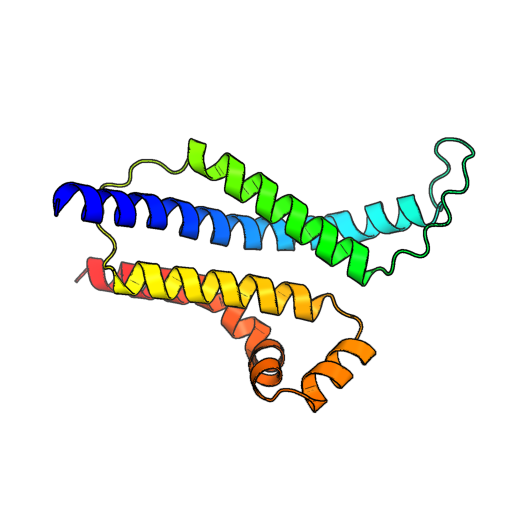00 83.50 96 TYR A CA 1
ATOM 728 C C . TYR A 1 96 ? 3.886 2.221 -10.388 1.00 83.50 96 TYR A C 1
ATOM 730 O O . TYR A 1 96 ? 3.313 1.951 -9.338 1.00 83.50 96 TYR A O 1
ATOM 738 N N . SER A 1 97 ? 3.742 3.407 -10.987 1.00 83.25 97 SER A N 1
ATOM 739 C CA . SER A 1 97 ? 2.893 4.474 -10.431 1.00 83.25 97 SER A CA 1
ATOM 740 C C . SER A 1 97 ? 1.437 4.034 -10.330 1.00 83.25 97 SER A C 1
ATOM 742 O O . SER A 1 97 ? 0.791 4.232 -9.300 1.00 83.25 97 SER A O 1
ATOM 744 N N . PHE A 1 98 ? 0.939 3.403 -11.395 1.00 87.75 98 PHE A N 1
ATOM 745 C CA . PHE A 1 98 ? -0.412 2.867 -11.451 1.00 87.75 98 PHE A CA 1
ATOM 746 C C . PHE A 1 98 ? -0.628 1.802 -10.375 1.00 87.75 98 PHE A C 1
ATOM 748 O O . PHE A 1 98 ? -1.563 1.909 -9.585 1.00 87.75 98 PHE A O 1
ATOM 755 N N . ILE A 1 99 ? 0.271 0.820 -10.286 1.00 89.00 99 ILE A N 1
ATOM 756 C CA . ILE A 1 99 ? 0.181 -0.253 -9.292 1.00 89.00 99 ILE A CA 1
ATOM 757 C C . ILE A 1 99 ? 0.234 0.295 -7.867 1.00 89.00 99 ILE A C 1
ATOM 759 O O . ILE A 1 99 ? -0.563 -0.129 -7.036 1.00 89.00 99 ILE A O 1
ATOM 763 N N . THR A 1 100 ? 1.114 1.254 -7.577 1.00 87.06 100 THR A N 1
ATOM 764 C CA . THR A 1 100 ? 1.179 1.887 -6.254 1.00 87.06 100 THR A CA 1
ATOM 765 C C . THR A 1 100 ? -0.142 2.573 -5.907 1.00 87.06 100 THR A C 1
ATOM 767 O O . THR A 1 100 ? -0.668 2.370 -4.813 1.00 87.06 100 THR A O 1
ATOM 770 N N . GLY A 1 101 ? -0.724 3.335 -6.838 1.00 86.81 101 GLY A N 1
ATOM 771 C CA . GLY A 1 101 ? -2.022 3.984 -6.633 1.00 86.81 101 GLY A CA 1
ATOM 772 C C . GLY A 1 101 ? -3.155 2.983 -6.395 1.00 86.81 101 GLY A C 1
ATOM 773 O O . GLY A 1 101 ? -3.928 3.137 -5.447 1.00 86.81 101 GLY A O 1
ATOM 774 N N . VAL A 1 102 ? -3.215 1.921 -7.203 1.00 89.81 102 VAL A N 1
ATOM 775 C CA . VAL A 1 102 ? -4.202 0.842 -7.042 1.00 89.81 102 VAL A CA 1
ATOM 776 C C . VAL A 1 102 ? -4.018 0.125 -5.708 1.00 89.81 102 VAL A C 1
ATOM 778 O O . VAL A 1 102 ? -5.003 -0.131 -5.024 1.00 89.81 102 VAL A O 1
ATOM 781 N N . LEU A 1 103 ? -2.782 -0.146 -5.286 1.00 89.69 103 LEU A N 1
ATOM 782 C CA . LEU A 1 103 ? -2.493 -0.819 -4.021 1.00 89.69 103 LEU A CA 1
ATOM 783 C C . LEU A 1 103 ? -2.918 0.025 -2.812 1.00 89.69 103 LEU A C 1
ATOM 785 O O . LEU A 1 103 ? -3.498 -0.515 -1.867 1.00 89.69 103 LEU A O 1
ATOM 789 N N . ILE A 1 104 ? -2.684 1.341 -2.850 1.00 90.19 104 ILE A N 1
ATOM 790 C CA . ILE A 1 104 ? -3.178 2.279 -1.829 1.00 90.19 104 ILE A CA 1
ATOM 791 C C . ILE A 1 104 ? -4.705 2.230 -1.782 1.00 90.19 104 ILE A C 1
ATOM 793 O O . ILE A 1 104 ? -5.274 1.998 -0.715 1.00 90.19 104 ILE A O 1
ATOM 797 N N . ALA A 1 105 ? -5.366 2.399 -2.929 1.00 89.31 105 ALA A N 1
ATOM 798 C CA . ALA A 1 105 ? -6.823 2.411 -3.014 1.00 89.31 105 ALA A CA 1
ATOM 799 C C . ALA A 1 105 ? -7.437 1.087 -2.532 1.00 89.31 105 ALA A C 1
ATOM 801 O O . ALA A 1 105 ? -8.354 1.091 -1.714 1.00 89.31 105 ALA A O 1
ATOM 802 N N . ALA A 1 106 ? -6.890 -0.047 -2.970 1.00 89.69 106 ALA A N 1
ATOM 803 C CA . ALA A 1 106 ? -7.345 -1.378 -2.586 1.00 89.69 106 ALA A CA 1
ATOM 804 C C . ALA A 1 106 ? -7.129 -1.647 -1.088 1.00 89.69 106 ALA A C 1
ATOM 806 O O . ALA A 1 106 ? -7.975 -2.254 -0.433 1.00 89.69 106 ALA A O 1
ATOM 807 N N . THR A 1 107 ? -6.029 -1.154 -0.515 1.00 90.75 107 THR A N 1
ATOM 808 C CA . THR A 1 107 ? -5.745 -1.278 0.923 1.00 90.75 107 THR A CA 1
ATOM 809 C C . THR A 1 107 ? -6.688 -0.424 1.764 1.00 90.75 107 THR A C 1
ATOM 811 O O . THR A 1 107 ? -7.227 -0.913 2.755 1.00 90.75 107 THR A O 1
ATOM 814 N N . VAL A 1 108 ? -6.948 0.820 1.354 1.00 90.94 108 VAL A N 1
ATOM 815 C CA . VAL A 1 108 ? -7.938 1.688 2.011 1.00 90.94 108 VAL A CA 1
ATOM 816 C C . VAL A 1 108 ? -9.328 1.063 1.932 1.00 90.94 108 VAL A C 1
ATOM 818 O O . VAL A 1 108 ? -10.013 0.978 2.949 1.00 90.94 108 VAL A O 1
ATOM 821 N N . PHE A 1 109 ? -9.715 0.564 0.756 1.00 90.06 109 PHE A N 1
ATOM 822 C CA . PHE A 1 109 ? -10.998 -0.098 0.549 1.00 90.06 109 PHE A CA 1
ATOM 823 C C . PHE A 1 109 ? -11.167 -1.322 1.458 1.00 90.06 109 PHE A C 1
ATOM 825 O O . PHE A 1 109 ? -12.191 -1.460 2.119 1.00 90.06 109 PHE A O 1
ATOM 832 N N . LYS A 1 110 ? -10.127 -2.155 1.584 1.00 90.06 110 LYS A N 1
ATOM 833 C CA . LYS A 1 110 ? -10.106 -3.320 2.483 1.00 90.06 110 LYS A CA 1
ATOM 834 C C . LYS A 1 110 ? -10.277 -2.957 3.962 1.00 90.06 110 LYS A C 1
ATOM 836 O O . LYS A 1 110 ? -10.717 -3.790 4.751 1.00 90.06 110 LYS A O 1
ATOM 841 N N . TYR A 1 111 ? -9.894 -1.749 4.368 1.00 90.00 111 TYR A N 1
ATOM 842 C CA . TYR A 1 111 ? -10.060 -1.295 5.749 1.00 90.00 111 TYR A CA 1
ATOM 843 C C . TYR A 1 111 ? -11.442 -0.715 6.043 1.00 90.00 111 TYR A C 1
ATOM 845 O O . TYR A 1 111 ? -11.752 -0.524 7.220 1.00 90.00 111 TYR A O 1
ATOM 853 N N . LEU A 1 112 ? -12.269 -0.453 5.026 1.00 89.00 112 LEU A N 1
ATOM 854 C CA . LEU A 1 112 ? -13.647 -0.008 5.224 1.00 89.00 112 LEU A CA 1
ATOM 855 C C . LEU A 1 112 ? -14.514 -1.123 5.833 1.00 89.00 112 LEU A C 1
ATOM 857 O O . LEU A 1 112 ? -14.243 -2.301 5.596 1.00 89.00 112 LEU A O 1
ATOM 861 N N . PRO A 1 113 ? -15.579 -0.777 6.580 1.00 87.19 113 PRO A N 1
ATOM 862 C CA . PRO A 1 113 ? -16.560 -1.752 7.049 1.00 87.19 113 PRO A CA 1
ATOM 863 C C . PRO A 1 113 ? -17.279 -2.438 5.882 1.00 87.19 113 PRO A C 1
ATOM 865 O O . PRO A 1 113 ? -17.549 -1.792 4.868 1.00 87.19 113 PRO A O 1
ATOM 868 N N . ASP A 1 114 ? -17.662 -3.705 6.051 1.00 86.12 114 ASP A N 1
ATOM 869 C CA . ASP A 1 114 ? -18.298 -4.507 4.994 1.00 86.12 114 ASP A CA 1
ATOM 870 C C . ASP A 1 114 ? -19.564 -3.844 4.430 1.00 86.12 114 ASP A C 1
ATOM 872 O O . ASP A 1 114 ? -19.726 -3.757 3.216 1.00 86.12 114 ASP A O 1
ATOM 876 N N . ALA A 1 115 ? -20.393 -3.245 5.293 1.00 84.38 115 ALA A N 1
ATOM 877 C CA . ALA A 1 115 ? -21.586 -2.502 4.877 1.00 84.38 115 ALA A CA 1
ATOM 878 C C . ALA A 1 115 ? -21.260 -1.328 3.931 1.00 84.38 115 ALA A C 1
ATOM 880 O O . ALA A 1 115 ? -21.968 -1.082 2.956 1.00 84.38 115 ALA A O 1
ATOM 881 N N . THR A 1 116 ? -20.163 -0.609 4.189 1.00 84.81 116 THR A N 1
ATOM 882 C CA . THR A 1 116 ? -19.709 0.491 3.327 1.00 84.81 116 THR A CA 1
ATOM 883 C C . THR A 1 116 ? -19.099 -0.040 2.034 1.00 84.81 116 THR A C 1
ATOM 885 O O . THR A 1 116 ? -19.305 0.547 0.973 1.00 84.81 116 THR A O 1
ATOM 888 N N . GLN A 1 117 ? -18.373 -1.160 2.094 1.00 86.56 117 GLN A N 1
ATOM 889 C CA . GLN A 1 117 ? -17.827 -1.802 0.900 1.00 86.56 117 GLN A CA 1
ATOM 890 C C . GLN A 1 117 ? -18.944 -2.232 -0.054 1.00 86.56 117 GLN A C 1
ATOM 892 O O . GLN A 1 117 ? -18.878 -1.915 -1.238 1.00 86.56 117 GLN A O 1
ATOM 897 N N . GLU A 1 118 ? -19.982 -2.904 0.445 1.00 86.88 118 GLU A N 1
ATOM 898 C CA . GLU A 1 118 ? -21.125 -3.354 -0.360 1.00 86.88 118 GLU A CA 1
ATOM 899 C C . GLU A 1 118 ? -21.872 -2.184 -1.003 1.00 86.88 118 GLU A C 1
ATOM 901 O O . GLU A 1 118 ? -22.199 -2.229 -2.192 1.00 86.88 118 GLU A O 1
ATOM 906 N N . GLN A 1 119 ? -22.058 -1.094 -0.257 1.00 86.38 119 GLN A N 1
ATOM 907 C CA . GLN A 1 119 ? -22.686 0.114 -0.779 1.00 86.38 119 GLN A CA 1
ATOM 908 C C . GLN A 1 119 ? -21.873 0.733 -1.928 1.00 86.38 119 GLN A C 1
ATOM 910 O O . GLN A 1 119 ? -22.447 1.110 -2.947 1.00 86.38 119 GLN A O 1
ATOM 915 N N . ILE A 1 120 ? -20.542 0.784 -1.818 1.00 84.62 120 ILE A N 1
ATOM 916 C CA . ILE A 1 120 ? -19.667 1.303 -2.883 1.00 84.62 120 ILE A CA 1
ATOM 917 C C . ILE A 1 120 ? -19.653 0.361 -4.097 1.00 84.62 120 ILE A C 1
ATOM 919 O O . ILE A 1 120 ? -19.721 0.815 -5.241 1.00 84.62 120 ILE A O 1
ATOM 923 N N . ILE A 1 121 ? -19.592 -0.948 -3.856 1.00 87.75 121 ILE A N 1
ATOM 924 C CA . ILE A 1 121 ? -19.594 -1.984 -4.897 1.00 87.75 121 ILE A CA 1
ATOM 925 C C . ILE A 1 121 ? -20.874 -1.904 -5.734 1.00 87.75 121 ILE A C 1
ATOM 927 O O . ILE A 1 121 ? -20.802 -1.934 -6.960 1.00 87.75 121 ILE A O 1
ATOM 931 N N . SER A 1 122 ? -22.028 -1.701 -5.089 1.00 84.75 122 SER A N 1
ATOM 932 C CA . SER A 1 122 ? -23.317 -1.557 -5.781 1.00 84.75 122 SER A CA 1
ATOM 933 C C . SER A 1 122 ? -23.390 -0.349 -6.724 1.00 84.75 122 SER A C 1
ATOM 935 O O . SER A 1 122 ? -24.204 -0.334 -7.644 1.00 84.75 122 SER A O 1
ATOM 937 N N . GLN A 1 123 ? -22.535 0.658 -6.520 1.00 84.75 123 GLN A N 1
ATOM 938 C CA . GLN A 1 123 ? -22.520 1.888 -7.312 1.00 84.75 123 GLN A CA 1
ATOM 939 C C . GLN A 1 123 ? -21.463 1.874 -8.421 1.00 84.75 123 GLN A C 1
ATOM 941 O O . GLN A 1 123 ? -21.592 2.623 -9.387 1.00 84.75 123 GLN A O 1
ATOM 946 N N . THR A 1 124 ? -20.393 1.080 -8.287 1.00 81.00 124 THR A N 1
ATOM 947 C CA . THR A 1 124 ? -19.227 1.176 -9.178 1.00 81.00 124 THR A CA 1
ATOM 948 C C . THR A 1 124 ? -18.627 -0.186 -9.526 1.00 81.00 124 THR A C 1
ATOM 950 O O . THR A 1 124 ? -17.993 -0.839 -8.698 1.00 81.00 124 THR A O 1
ATOM 953 N N . HIS A 1 125 ? -18.682 -0.552 -10.812 1.00 78.19 125 HIS A N 1
ATOM 954 C CA . HIS A 1 125 ? -18.086 -1.794 -11.321 1.00 78.19 125 HIS A CA 1
ATOM 955 C C . HIS A 1 125 ? -16.557 -1.874 -11.171 1.00 78.19 125 HIS A C 1
ATOM 957 O O . HIS A 1 125 ? -16.017 -2.962 -10.998 1.00 78.19 125 HIS A O 1
ATOM 963 N N . LEU A 1 126 ? -15.840 -0.744 -11.188 1.00 74.69 126 LEU A N 1
ATOM 964 C CA . LEU A 1 126 ? -14.379 -0.727 -11.017 1.00 74.69 126 LEU A CA 1
ATOM 965 C C . LEU A 1 126 ? -13.933 -1.221 -9.634 1.00 74.69 126 LEU A C 1
ATOM 967 O O . LEU A 1 126 ? 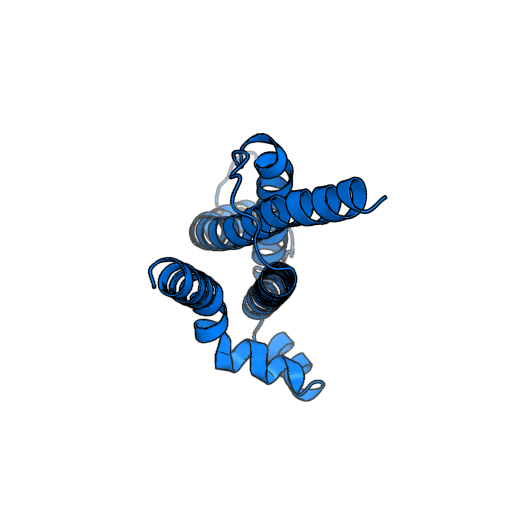-12.848 -1.778 -9.501 1.00 74.69 126 LEU A O 1
ATOM 971 N N . VAL A 1 127 ? -14.768 -1.054 -8.608 1.00 78.81 127 VAL A N 1
ATOM 972 C CA . VAL A 1 127 ? -14.419 -1.409 -7.226 1.00 78.81 127 VAL A CA 1
ATOM 973 C C . VAL A 1 127 ? -14.465 -2.921 -7.000 1.00 78.81 127 VAL A C 1
ATOM 975 O O . VAL A 1 127 ? -13.693 -3.436 -6.191 1.00 78.81 127 VAL A O 1
ATOM 978 N N . HIS A 1 128 ? -15.262 -3.653 -7.786 1.00 78.88 128 HIS A N 1
ATOM 979 C CA . HIS A 1 128 ? -15.210 -5.117 -7.807 1.00 78.88 128 HIS A CA 1
ATOM 980 C C . HIS A 1 128 ? -13.795 -5.624 -8.108 1.00 78.88 128 HIS A C 1
ATOM 982 O O . HIS A 1 128 ? -13.282 -6.487 -7.399 1.00 78.88 128 HIS A O 1
ATOM 988 N N . PHE A 1 129 ? -13.103 -5.009 -9.075 1.00 81.88 129 PHE A N 1
ATOM 989 C CA . PHE A 1 129 ? -11.732 -5.393 -9.416 1.00 81.88 129 PHE A CA 1
ATOM 990 C C . PHE A 1 129 ? -10.725 -5.131 -8.289 1.00 81.88 129 PHE A C 1
ATOM 992 O O . PHE A 1 129 ? -9.715 -5.832 -8.203 1.00 81.88 129 PHE A O 1
ATOM 999 N N . LEU A 1 130 ? -10.971 -4.142 -7.423 1.00 81.56 130 LEU A N 1
ATOM 1000 C CA . LEU A 1 130 ? -10.110 -3.876 -6.266 1.00 81.56 130 LEU A CA 1
ATOM 1001 C C . LEU A 1 130 ? -10.286 -4.945 -5.182 1.00 81.56 130 LEU A C 1
ATOM 1003 O O . LEU A 1 130 ? -9.301 -5.341 -4.558 1.00 81.56 130 LEU A O 1
ATOM 1007 N N . LYS A 1 131 ? -11.523 -5.404 -4.961 1.00 80.69 131 LYS A N 1
ATOM 1008 C CA . LYS A 1 131 ? -11.850 -6.405 -3.939 1.00 80.69 131 LYS A CA 1
ATOM 1009 C C . LYS A 1 131 ? -11.440 -7.811 -4.370 1.00 80.69 131 LYS A C 1
ATOM 1011 O O . LYS A 1 131 ? -10.668 -8.461 -3.667 1.00 80.69 131 LYS A O 1
ATOM 1016 N N . ASP A 1 132 ? -11.913 -8.252 -5.531 1.00 85.44 132 ASP A N 1
ATOM 1017 C CA . ASP A 1 132 ? -11.807 -9.652 -5.961 1.00 85.44 132 ASP A CA 1
ATOM 1018 C C . ASP A 1 132 ? -10.362 -10.034 -6.306 1.00 85.44 132 ASP A C 1
ATOM 1020 O O . ASP A 1 132 ? -9.919 -11.155 -6.055 1.00 85.44 132 ASP A O 1
ATOM 1024 N N . TYR A 1 133 ? -9.585 -9.070 -6.804 1.00 86.06 133 TYR A N 1
ATOM 1025 C CA . TYR A 1 133 ? -8.186 -9.264 -7.178 1.00 86.06 133 TYR A CA 1
ATOM 1026 C C . TYR A 1 133 ? -7.198 -8.636 -6.193 1.00 86.06 133 TYR A C 1
ATOM 1028 O O . TYR A 1 133 ? -6.030 -8.461 -6.539 1.00 86.06 133 TYR A O 1
ATOM 1036 N N . TYR A 1 134 ? -7.609 -8.328 -4.955 1.00 85.62 134 TYR A N 1
ATOM 1037 C CA . TYR A 1 134 ? -6.734 -7.708 -3.948 1.00 85.62 134 TYR A CA 1
ATOM 1038 C C . TYR A 1 134 ? -5.392 -8.443 -3.795 1.00 85.62 134 TYR A C 1
ATOM 1040 O O . TYR A 1 134 ? -4.330 -7.823 -3.790 1.00 85.62 134 TYR A O 1
ATOM 1048 N N . THR A 1 135 ? -5.424 -9.776 -3.727 1.00 86.56 135 THR A N 1
ATOM 1049 C CA . THR A 1 135 ? -4.211 -10.602 -3.625 1.00 86.56 135 THR A CA 1
ATOM 1050 C C . THR A 1 135 ? -3.321 -10.472 -4.862 1.00 86.56 135 THR A C 1
ATOM 1052 O O . THR A 1 135 ? -2.100 -10.422 -4.728 1.00 86.56 135 THR A O 1
ATOM 1055 N N . LEU A 1 136 ? -3.906 -10.365 -6.061 1.00 87.38 136 LEU A N 1
ATOM 1056 C CA . LEU A 1 136 ? -3.133 -10.138 -7.283 1.00 87.38 136 LEU A CA 1
ATOM 1057 C C . LEU A 1 136 ? -2.480 -8.757 -7.272 1.00 87.38 136 LEU A C 1
ATOM 1059 O O . LEU A 1 136 ? -1.307 -8.657 -7.610 1.00 87.38 136 LEU A O 1
ATOM 1063 N N . TRP A 1 137 ? -3.186 -7.717 -6.825 1.00 88.25 137 TRP A N 1
ATOM 1064 C CA . TRP A 1 137 ? -2.622 -6.370 -6.676 1.00 88.25 137 TRP A CA 1
ATOM 1065 C C . TRP A 1 137 ? -1.517 -6.307 -5.621 1.00 88.25 137 TRP A C 1
ATOM 1067 O O . TRP A 1 137 ? -0.554 -5.564 -5.772 1.00 88.25 137 TRP A O 1
ATOM 1077 N N . LEU A 1 138 ? -1.615 -7.115 -4.566 1.00 87.44 138 LEU A N 1
ATOM 1078 C CA . LEU A 1 138 ? -0.575 -7.213 -3.544 1.00 87.44 138 LEU A CA 1
ATOM 1079 C C . LEU A 1 138 ? 0.688 -7.922 -4.060 1.00 87.44 138 LEU A C 1
ATOM 1081 O O . LEU A 1 138 ? 1.792 -7.602 -3.617 1.00 87.44 138 LEU A O 1
ATOM 1085 N N . LEU A 1 139 ? 0.543 -8.856 -5.003 1.00 87.75 139 LEU A N 1
ATOM 1086 C CA . LEU A 1 139 ? 1.654 -9.571 -5.643 1.00 87.75 139 LEU A CA 1
ATOM 1087 C C . LEU A 1 139 ? 2.175 -8.879 -6.911 1.00 87.75 139 LEU A C 1
ATOM 1089 O O . LEU A 1 139 ? 3.311 -9.132 -7.321 1.00 87.75 139 LEU A O 1
ATOM 1093 N N . SER A 1 140 ? 1.384 -7.999 -7.531 1.00 87.12 140 SER A N 1
ATOM 1094 C CA . SER A 1 140 ? 1.721 -7.370 -8.811 1.00 87.12 140 SER A CA 1
ATOM 1095 C C . SER A 1 140 ? 3.054 -6.620 -8.804 1.00 87.12 140 SER A C 1
ATOM 1097 O O . SER A 1 140 ? 3.768 -6.732 -9.800 1.00 87.12 140 SER A O 1
ATOM 1099 N N . PRO A 1 141 ? 3.475 -5.920 -7.729 1.00 83.50 141 PRO A N 1
ATOM 1100 C CA . PRO A 1 141 ? 4.770 -5.248 -7.730 1.00 83.50 141 PRO A CA 1
ATOM 1101 C C . PRO A 1 141 ? 5.943 -6.233 -7.775 1.00 83.50 141 PRO A C 1
ATOM 1103 O O . PRO A 1 141 ? 6.922 -5.988 -8.475 1.00 83.50 141 PRO A O 1
ATOM 1106 N N . ILE A 1 142 ? 5.825 -7.380 -7.098 1.00 85.06 142 ILE A N 1
ATOM 1107 C CA . ILE A 1 142 ? 6.839 -8.444 -7.116 1.00 85.06 142 ILE A CA 1
ATOM 1108 C C . ILE A 1 142 ? 6.910 -9.067 -8.512 1.00 85.06 142 ILE A C 1
ATOM 1110 O O . ILE A 1 142 ? 7.998 -9.228 -9.065 1.00 85.06 142 ILE A O 1
ATOM 1114 N N . ALA A 1 143 ? 5.753 -9.365 -9.110 1.00 85.00 143 ALA A N 1
ATOM 1115 C CA . ALA A 1 143 ? 5.679 -9.889 -10.471 1.00 85.00 143 ALA A CA 1
ATOM 1116 C C . ALA A 1 143 ? 6.329 -8.932 -11.485 1.00 85.00 143 ALA A C 1
ATOM 1118 O O . ALA A 1 143 ? 7.067 -9.371 -12.368 1.00 85.00 143 ALA A O 1
ATOM 1119 N N . LEU A 1 144 ? 6.119 -7.622 -11.322 1.00 83.31 144 LEU A N 1
ATOM 1120 C CA . LEU A 1 144 ? 6.703 -6.604 -12.191 1.00 83.31 144 LEU A CA 1
ATOM 1121 C C . LEU A 1 144 ? 8.231 -6.544 -12.047 1.00 83.31 144 LEU A C 1
ATOM 1123 O O . LEU A 1 144 ? 8.942 -6.539 -13.055 1.00 83.31 144 LEU A O 1
ATOM 1127 N N . ILE A 1 145 ? 8.750 -6.586 -10.816 1.00 81.56 145 ILE A N 1
ATOM 1128 C CA . ILE A 1 145 ? 10.197 -6.639 -10.557 1.00 81.56 145 ILE A CA 1
ATOM 1129 C C . ILE A 1 145 ? 10.818 -7.881 -11.206 1.00 81.56 145 ILE A C 1
ATOM 1131 O O . ILE A 1 145 ? 11.850 -7.765 -11.871 1.00 81.56 145 ILE A O 1
ATOM 1135 N N . LEU A 1 146 ? 10.194 -9.053 -11.052 1.00 82.69 146 LEU A N 1
ATOM 1136 C CA . LEU A 1 146 ? 10.677 -10.304 -11.646 1.00 82.69 146 LEU A CA 1
ATOM 1137 C C . LEU A 1 146 ? 10.701 -10.232 -13.175 1.00 82.69 146 LEU A C 1
ATOM 1139 O O . LEU A 1 146 ? 11.705 -10.593 -13.790 1.00 82.69 146 LEU A O 1
ATOM 1143 N N . PHE A 1 147 ? 9.635 -9.713 -13.784 1.00 82.88 147 PHE A N 1
ATOM 1144 C CA . PHE A 1 147 ? 9.535 -9.587 -15.235 1.00 82.88 147 PHE A CA 1
ATOM 1145 C C . PHE A 1 147 ? 10.589 -8.629 -15.809 1.00 82.88 147 PHE A C 1
ATOM 1147 O O . PHE A 1 147 ? 11.303 -8.978 -16.751 1.00 82.88 147 PHE A O 1
ATOM 1154 N N . ILE A 1 148 ? 10.750 -7.446 -15.205 1.00 78.00 148 ILE A N 1
ATOM 1155 C CA . ILE A 1 148 ? 11.766 -6.471 -15.630 1.00 78.00 148 ILE A CA 1
ATOM 1156 C C . ILE A 1 148 ? 13.173 -7.037 -15.440 1.00 78.00 148 ILE A C 1
ATOM 1158 O O . ILE A 1 148 ? 14.013 -6.923 -16.333 1.00 78.00 148 ILE A O 1
ATOM 1162 N N . THR A 1 149 ? 13.442 -7.662 -14.292 1.00 76.06 149 THR A N 1
ATOM 1163 C CA . THR A 1 149 ? 14.770 -8.212 -13.983 1.00 76.06 149 THR A CA 1
ATOM 1164 C C . THR A 1 149 ? 15.136 -9.348 -14.936 1.00 76.06 149 THR A C 1
ATOM 1166 O O . THR A 1 149 ? 16.273 -9.406 -15.402 1.00 76.06 149 THR A O 1
ATOM 1169 N N . SER A 1 150 ? 14.179 -10.215 -15.285 1.00 76.12 150 SER A N 1
ATOM 1170 C CA . SER A 1 150 ? 14.387 -11.293 -16.259 1.00 76.12 150 SER A CA 1
ATOM 1171 C C . SER A 1 150 ? 14.737 -10.757 -17.647 1.00 76.12 150 SER A C 1
ATOM 1173 O O . SER A 1 150 ? 15.605 -11.316 -18.311 1.00 76.12 150 SER A O 1
ATOM 1175 N N . ARG A 1 151 ? 14.107 -9.658 -18.082 1.00 67.88 151 ARG A N 1
ATOM 1176 C CA . ARG A 1 151 ? 14.357 -9.055 -19.402 1.00 67.88 151 ARG A CA 1
ATOM 1177 C C . ARG A 1 151 ? 15.746 -8.422 -19.524 1.00 67.88 151 ARG A C 1
ATOM 1179 O O . ARG A 1 151 ? 16.233 -8.269 -20.631 1.00 67.88 151 ARG A O 1
ATOM 1186 N N . ARG A 1 152 ? 16.375 -8.046 -18.406 1.00 62.03 152 ARG A N 1
ATOM 1187 C CA . ARG A 1 152 ? 17.718 -7.434 -18.383 1.00 62.03 152 ARG A CA 1
ATOM 1188 C C . ARG A 1 152 ? 18.865 -8.452 -18.347 1.00 62.03 152 ARG A C 1
ATOM 1190 O O . ARG A 1 152 ? 20.014 -8.044 -18.470 1.00 62.03 152 ARG A O 1
ATOM 1197 N N . ARG A 1 153 ? 18.582 -9.742 -18.118 1.00 58.56 153 ARG A N 1
ATOM 1198 C CA . ARG A 1 153 ? 19.597 -10.818 -18.091 1.00 58.56 153 ARG A CA 1
ATOM 1199 C C . ARG A 1 153 ? 19.765 -11.557 -19.424 1.00 58.56 153 ARG A C 1
ATOM 1201 O O . ARG A 1 153 ? 20.694 -12.351 -19.526 1.00 58.56 153 ARG A O 1
ATOM 1208 N N . ILE A 1 154 ? 18.872 -11.329 -20.387 1.00 49.44 154 ILE A N 1
ATOM 1209 C CA . ILE A 1 154 ? 18.935 -11.855 -21.760 1.00 49.44 154 ILE A CA 1
ATOM 1210 C C . ILE A 1 154 ? 19.447 -10.731 -22.654 1.00 49.44 154 ILE A C 1
ATOM 1212 O O . ILE A 1 154 ? 20.314 -11.016 -23.504 1.00 49.44 154 ILE A O 1
#

Foldseek 3Di:
DVVVVLVVLLLLQLLLVQLQVLLVVLVVCLVVCLVVVVCVCCCVDDDDPDNNVDPQDSLNSSLVSSVVSSVVRSVCSSPPRDSPVDRDDSVLSVVSNVLSVLLNVLSSLVSDDPVVNVVVVVVDVVSCCSPVCVVVSVCVVVVSVVVVVVVVVD

Nearest PDB structures (foldseek):
  7uwb-assembly1_m  TM=3.252E-01  e=7.083E+00  Citrus x limon
  7uwb-assembly1_o  TM=2.367E-01  e=7.083E+00  Citrus x limon

Secondary structure (DSSP, 8-state):
-HHHHHHHHHHHHHHHHHHHHHHHHHHHHHHHHHHHHHHHHTT-S-SSS--------HHHHHHHHHHHHHHHHHHHHTTTS--------HHHHHHHHHHHHHHHHHHHHHHS-HHHHHHHHHH-HHHHHHHHTHHHHHHHHHHHHHHHHHHT--

Mean predicted aligned error: 9.76 Å

pLDDT: mean 77.0, std 14.41, range [41.84, 94.19]